Protein AF-L1P760-F1 (afdb_monomer_lite)

Foldseek 3Di:
DDDVVVVLQVVVVCQLVQDPDPVVVVLVVLVVVCVVCVQDLLSLLSSLVVLLSCQPRYDDDPVCNVVSLVVSLVSCVSCCVRDLQALVNLQLVLVSCQPPVVSNVDPDSVSSLVSLVNSCVVPVVDLLSVLSNCVVVVHLNQVSLVVLVPDPVSLVVLVVSPPSSVVSNVVSVVSNVDD

Radius of gyration: 16.1 Å; chains: 1; bounding box: 38×34×46 Å

Secondary structure (DSSP, 8-state):
---HHHHHHHHGGGTTS-----HHHHHHHHHHHHHH-TT-HHHHHHHHHHHHHHHHHS---GGGHHHHHHHHHHHHHHHHHHHTT-HHHHHHHHHHHTS-GGGGT-SSTHHHHHHHHHHHHHSTT-HHHHHHHHHHTT---HHHHHHHHT-HHHHHHHHHT-HHHHHHHHHHHHHHH--

Structure (mmCIF, N/CA/C/O backbone):
data_AF-L1P760-F1
#
_entry.id   AF-L1P760-F1
#
loop_
_atom_site.group_PDB
_atom_site.id
_atom_site.type_symbol
_atom_site.label_atom_id
_atom_site.label_alt_id
_atom_site.label_comp_id
_atom_site.label_asym_id
_atom_site.label_entity_id
_atom_site.label_seq_id
_atom_site.pdbx_PDB_ins_code
_atom_site.Cartn_x
_atom_site.Cartn_y
_atom_site.Cartn_z
_atom_site.occupancy
_atom_site.B_iso_or_equiv
_atom_site.auth_seq_id
_atom_site.auth_comp_id
_atom_site.auth_asym_id
_atom_site.auth_atom_id
_atom_site.pdbx_PDB_model_num
ATOM 1 N N . MET A 1 1 ? -10.404 -2.907 -24.868 1.00 56.75 1 MET A N 1
ATOM 2 C CA . MET A 1 1 ? -9.363 -2.469 -23.910 1.00 56.75 1 MET A CA 1
ATOM 3 C C . MET A 1 1 ? -9.627 -3.163 -22.600 1.00 56.75 1 MET A C 1
ATOM 5 O O . MET A 1 1 ? -10.766 -3.128 -22.155 1.00 56.75 1 MET A O 1
ATOM 9 N N . MET A 1 2 ? -8.616 -3.810 -22.033 1.00 75.62 2 MET A N 1
ATOM 10 C CA . MET A 1 2 ? -8.748 -4.478 -20.742 1.00 75.62 2 MET A CA 1
ATOM 11 C C . MET A 1 2 ? -8.830 -3.435 -19.623 1.00 75.62 2 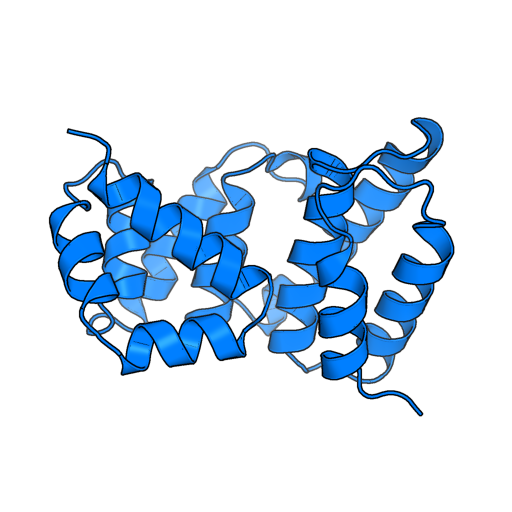MET A C 1
ATOM 13 O O . MET A 1 2 ? -8.148 -2.411 -19.682 1.00 75.62 2 MET A O 1
ATOM 17 N N . ASN A 1 3 ? -9.698 -3.666 -18.642 1.00 90.94 3 ASN A N 1
ATOM 18 C CA . ASN A 1 3 ? -9.770 -2.851 -17.435 1.00 90.94 3 ASN A CA 1
ATOM 19 C C . ASN A 1 3 ? -8.507 -3.103 -16.597 1.00 90.94 3 ASN A C 1
ATOM 21 O O . ASN A 1 3 ? -8.104 -4.254 -16.433 1.00 90.94 3 ASN A O 1
ATOM 25 N N . TRP A 1 4 ? -7.888 -2.044 -16.066 1.00 95.69 4 TRP A N 1
ATOM 26 C CA . TRP A 1 4 ? -6.682 -2.177 -15.250 1.00 95.69 4 TRP A CA 1
ATOM 27 C C . TRP A 1 4 ? -6.934 -3.045 -14.011 1.00 95.69 4 TRP A C 1
ATOM 29 O O . TRP A 1 4 ? -6.062 -3.816 -13.631 1.00 95.69 4 TRP A O 1
ATOM 39 N N . ARG A 1 5 ? -8.133 -2.988 -13.410 1.00 95.19 5 ARG A N 1
ATOM 40 C CA . ARG A 1 5 ? -8.477 -3.797 -12.226 1.00 95.19 5 ARG A CA 1
ATOM 41 C C . ARG A 1 5 ? -8.399 -5.284 -12.528 1.00 95.19 5 ARG A C 1
ATOM 43 O O . ARG A 1 5 ? -7.733 -6.011 -11.802 1.00 95.19 5 ARG A O 1
ATOM 50 N N . ASP A 1 6 ? -9.030 -5.693 -13.624 1.00 94.75 6 ASP A N 1
ATOM 51 C CA . ASP A 1 6 ? -9.032 -7.085 -14.069 1.00 94.75 6 ASP A CA 1
ATOM 52 C C . ASP A 1 6 ? -7.610 -7.520 -14.450 1.00 94.75 6 ASP A C 1
ATOM 54 O O . ASP A 1 6 ? -7.189 -8.615 -14.097 1.00 94.75 6 ASP A O 1
ATOM 58 N N . TRP A 1 7 ? -6.830 -6.635 -15.088 1.00 96.25 7 TRP A N 1
ATOM 59 C CA . TRP A 1 7 ? -5.420 -6.897 -15.399 1.00 96.25 7 TRP A CA 1
ATOM 60 C C . TRP A 1 7 ? -4.591 -7.192 -14.151 1.00 96.25 7 TRP A C 1
ATOM 62 O O . TRP A 1 7 ? -3.890 -8.203 -14.110 1.00 96.25 7 TRP A O 1
ATOM 72 N N . PHE A 1 8 ? -4.694 -6.335 -13.131 1.00 96.38 8 PHE A N 1
ATOM 73 C CA . PHE A 1 8 ? -3.977 -6.541 -11.879 1.00 96.38 8 PHE A CA 1
ATOM 74 C C . PHE A 1 8 ? -4.452 -7.818 -11.182 1.00 96.38 8 PHE A C 1
ATOM 76 O O . PHE A 1 8 ? -3.629 -8.627 -10.776 1.00 96.38 8 PHE A O 1
ATOM 83 N N . SER A 1 9 ? -5.764 -8.049 -11.106 1.00 93.94 9 SER A N 1
ATOM 84 C CA . SER A 1 9 ? -6.312 -9.263 -10.496 1.00 93.94 9 SER A CA 1
ATOM 85 C C . SER A 1 9 ? -5.870 -10.559 -11.179 1.00 93.94 9 SER A C 1
ATOM 87 O O . SER A 1 9 ? -5.828 -11.586 -10.510 1.00 93.94 9 SER A O 1
ATOM 89 N N . GLU A 1 10 ? -5.539 -10.544 -12.472 1.00 93.25 10 GLU A N 1
ATOM 90 C CA . GLU A 1 10 ? -4.959 -11.712 -13.140 1.00 93.25 10 GLU A CA 1
ATOM 91 C C . GLU A 1 10 ? -3.461 -11.869 -12.857 1.00 93.25 10 GLU A C 1
ATOM 93 O O . GLU A 1 10 ? -3.042 -12.961 -12.486 1.00 93.25 10 GLU A O 1
ATOM 98 N N . ILE A 1 11 ? -2.653 -10.807 -12.979 1.00 91.81 11 ILE A N 1
ATOM 99 C CA . ILE A 1 11 ? -1.195 -10.919 -12.777 1.00 91.81 11 ILE A CA 1
ATOM 100 C C . ILE A 1 11 ? -0.817 -11.165 -11.309 1.00 91.81 11 ILE A C 1
ATOM 102 O O . ILE A 1 11 ? 0.148 -11.867 -11.035 1.00 91.81 11 ILE A O 1
ATOM 106 N N . GLU A 1 12 ? -1.594 -10.637 -10.359 1.00 91.38 12 GLU A N 1
ATOM 107 C CA . GLU A 1 12 ? -1.370 -10.819 -8.918 1.00 91.38 12 GLU A CA 1
ATOM 108 C C . GLU A 1 12 ? -1.516 -12.296 -8.493 1.00 91.38 12 GLU A C 1
ATOM 110 O O . GLU A 1 12 ? -0.956 -12.692 -7.476 1.00 91.38 12 GLU A O 1
ATOM 115 N N . LYS A 1 13 ? -2.202 -13.142 -9.282 1.00 89.25 13 LYS A N 1
ATOM 116 C CA . LYS A 1 13 ? -2.292 -14.596 -9.030 1.00 89.25 13 LYS A CA 1
ATOM 117 C C . LYS A 1 13 ? -0.970 -15.328 -9.249 1.00 89.25 13 LYS A C 1
ATOM 119 O O . LYS A 1 13 ? -0.839 -16.468 -8.814 1.00 89.25 13 LYS A O 1
ATOM 124 N N . ASP A 1 14 ? -0.032 -14.716 -9.965 1.00 85.56 14 ASP A N 1
ATOM 125 C CA . ASP A 1 14 ? 1.270 -15.309 -10.252 1.00 85.56 14 ASP A CA 1
ATOM 126 C C . ASP A 1 14 ? 2.341 -14.952 -9.208 1.00 85.56 14 ASP A C 1
ATOM 128 O O . ASP A 1 14 ? 3.443 -15.499 -9.276 1.00 85.56 14 ASP A O 1
ATOM 132 N N . PHE A 1 15 ? 2.027 -14.096 -8.229 1.00 87.81 15 PHE A N 1
ATOM 133 C CA . PHE A 1 15 ? 2.963 -13.711 -7.173 1.00 87.81 15 PHE A CA 1
ATOM 134 C C . PHE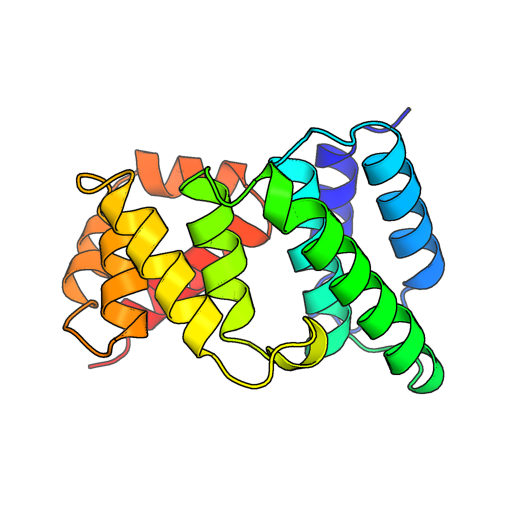 A 1 15 ? 3.338 -14.872 -6.245 1.00 87.81 15 PHE A C 1
ATOM 136 O O . PHE A 1 15 ? 2.498 -15.701 -5.898 1.00 87.81 15 PHE A O 1
ATOM 143 N N . GLY A 1 16 ? 4.610 -14.922 -5.841 1.00 78.12 16 GLY A N 1
ATOM 144 C CA . GLY A 1 16 ? 5.169 -15.931 -4.933 1.00 78.12 16 GLY A CA 1
ATOM 145 C C . GLY A 1 16 ? 5.392 -17.312 -5.561 1.00 78.12 16 GLY A C 1
ATOM 146 O O . GLY A 1 16 ? 5.803 -18.245 -4.874 1.00 78.12 16 GLY A O 1
ATOM 147 N N . PHE A 1 17 ? 5.132 -17.472 -6.864 1.00 73.25 17 PHE A N 1
ATOM 148 C CA . PHE A 1 17 ? 5.330 -18.741 -7.575 1.00 73.25 17 PHE A CA 1
ATOM 149 C C . PHE A 1 17 ? 6.658 -18.815 -8.345 1.00 73.25 17 PHE A C 1
ATOM 151 O O . PHE A 1 17 ? 6.901 -19.833 -8.997 1.00 73.25 17 PHE A O 1
ATOM 158 N N . HIS A 1 18 ? 7.489 -17.761 -8.297 1.00 71.81 18 HIS A N 1
ATOM 159 C CA . HIS A 1 18 ? 8.817 -17.670 -8.930 1.00 71.81 18 HIS A CA 1
ATOM 160 C C . HIS A 1 18 ? 8.840 -18.171 -10.386 1.00 71.81 18 HIS A C 1
ATOM 162 O O . HIS A 1 18 ? 9.767 -18.838 -10.846 1.00 71.81 18 HIS A O 1
ATOM 168 N N . LYS A 1 19 ? 7.764 -17.893 -11.131 1.00 71.31 19 LYS A N 1
ATOM 169 C CA . LYS A 1 19 ? 7.663 -18.286 -12.538 1.00 71.31 19 LYS A CA 1
ATOM 170 C C . LYS A 1 19 ? 8.554 -17.367 -13.384 1.00 71.31 19 LYS A C 1
ATOM 172 O O . LYS A 1 19 ? 8.645 -16.177 -13.087 1.00 71.31 19 LYS A O 1
ATOM 177 N N . PRO A 1 20 ? 9.134 -17.862 -14.493 1.00 69.81 20 PRO A N 1
ATOM 178 C CA . PRO A 1 20 ? 9.836 -17.012 -15.448 1.00 69.81 20 PRO A CA 1
ATOM 179 C C . PRO A 1 20 ? 8.832 -16.093 -16.159 1.00 69.81 20 PRO A C 1
ATOM 181 O O . PRO A 1 20 ? 8.221 -16.460 -17.163 1.00 69.81 20 PRO A O 1
ATOM 184 N N . ILE A 1 21 ? 8.640 -14.898 -15.605 1.00 79.38 21 ILE A N 1
ATOM 185 C CA . ILE A 1 21 ? 7.732 -13.867 -16.108 1.00 79.38 21 ILE A CA 1
ATOM 186 C C . ILE A 1 21 ? 8.564 -12.735 -16.709 1.00 79.38 21 ILE A C 1
ATOM 188 O O . ILE A 1 21 ? 9.534 -12.262 -16.118 1.00 79.38 21 ILE A O 1
ATOM 192 N N . SER A 1 22 ? 8.163 -12.261 -17.891 1.00 83.06 22 SER A N 1
ATOM 193 C CA . SER A 1 22 ? 8.710 -11.026 -18.460 1.00 83.06 22 SER A CA 1
ATOM 194 C C . SER A 1 22 ? 8.134 -9.822 -17.711 1.00 83.06 22 SER A C 1
ATOM 196 O O . SER A 1 22 ? 7.125 -9.238 -18.113 1.00 83.06 22 SER A O 1
ATOM 198 N N . TRP A 1 23 ? 8.754 -9.459 -16.586 1.00 89.69 23 TRP A N 1
ATOM 199 C CA . TRP A 1 23 ? 8.309 -8.328 -15.767 1.00 89.69 23 TRP A CA 1
ATOM 200 C C . TRP A 1 23 ? 8.353 -7.001 -16.524 1.00 89.69 23 TRP A C 1
ATOM 202 O O . TRP A 1 23 ? 7.501 -6.149 -16.294 1.00 89.69 23 TRP A O 1
ATOM 212 N N . THR A 1 24 ? 9.271 -6.846 -17.481 1.00 88.81 24 THR A N 1
ATOM 213 C CA . THR A 1 24 ? 9.395 -5.638 -18.308 1.00 88.81 24 THR A CA 1
ATOM 214 C C . THR A 1 24 ? 8.097 -5.306 -19.044 1.00 88.81 24 THR A C 1
ATOM 216 O O . THR A 1 24 ? 7.607 -4.189 -18.928 1.00 88.81 24 THR A O 1
ATOM 219 N N . GLU A 1 25 ? 7.486 -6.274 -19.734 1.00 90.88 25 GLU A N 1
ATOM 220 C CA . GLU A 1 25 ? 6.226 -6.050 -20.463 1.00 90.88 25 GLU A CA 1
ATOM 221 C C . GLU A 1 25 ? 5.073 -5.696 -19.518 1.00 90.88 25 GLU A C 1
ATOM 223 O O . GLU A 1 25 ? 4.223 -4.851 -19.819 1.00 90.88 25 GLU A O 1
ATOM 228 N N . LYS A 1 26 ? 5.047 -6.336 -18.343 1.00 94.19 26 LYS A N 1
ATOM 229 C CA . LYS A 1 26 ? 4.026 -6.079 -17.326 1.00 94.19 26 LYS A CA 1
ATOM 230 C C . LYS A 1 26 ? 4.172 -4.675 -16.746 1.00 94.19 26 LYS A C 1
ATOM 232 O O . LYS A 1 26 ? 3.176 -3.972 -16.620 1.00 94.19 26 LYS A O 1
ATOM 237 N N . ILE A 1 27 ? 5.399 -4.241 -16.471 1.00 95.25 27 ILE A N 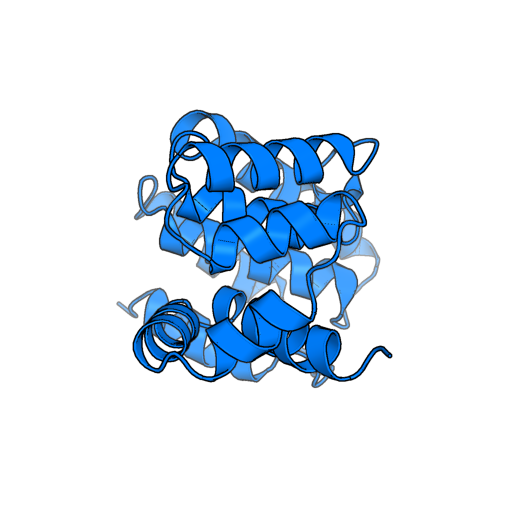1
ATOM 238 C CA . ILE A 1 27 ? 5.706 -2.886 -16.002 1.00 95.25 27 ILE A CA 1
ATOM 239 C C . ILE A 1 27 ? 5.315 -1.848 -17.056 1.00 95.25 27 ILE A C 1
ATOM 241 O O . ILE A 1 27 ? 4.622 -0.895 -16.709 1.00 95.25 27 ILE A O 1
ATOM 245 N N . SER A 1 28 ? 5.652 -2.058 -18.334 1.00 95.00 28 SER A N 1
ATOM 246 C CA . SER A 1 28 ? 5.230 -1.152 -19.413 1.00 95.00 28 SER A CA 1
ATOM 247 C C . SER A 1 28 ? 3.706 -1.027 -19.495 1.00 95.00 28 SER A C 1
ATOM 249 O O . SER A 1 28 ? 3.183 0.073 -19.643 1.00 95.00 28 SER A O 1
ATOM 251 N N . THR A 1 29 ? 2.974 -2.128 -19.298 1.00 96.19 29 THR A N 1
ATOM 252 C CA . THR A 1 29 ? 1.502 -2.088 -19.243 1.00 96.19 29 THR A CA 1
ATOM 253 C C . THR A 1 29 ? 0.994 -1.251 -18.061 1.00 96.19 29 THR A C 1
ATOM 255 O O . THR A 1 29 ? 0.026 -0.499 -18.190 1.00 96.19 29 THR A O 1
ATOM 258 N N . VAL A 1 30 ? 1.644 -1.348 -16.896 1.00 97.31 30 VAL A N 1
ATOM 259 C CA . VAL A 1 30 ? 1.309 -0.514 -15.732 1.00 97.31 30 VAL A CA 1
ATOM 260 C C . VAL A 1 30 ? 1.570 0.963 -16.028 1.00 97.31 30 VAL A C 1
ATOM 262 O O . VAL A 1 30 ? 0.721 1.790 -15.698 1.00 97.31 30 VAL A O 1
ATOM 265 N N . GLU A 1 31 ? 2.678 1.310 -16.687 1.00 97.44 31 GLU A N 1
ATOM 266 C CA . GLU A 1 31 ? 2.952 2.693 -17.106 1.00 97.44 31 GLU A CA 1
ATOM 267 C C . GLU A 1 31 ? 1.840 3.247 -18.007 1.00 97.44 31 GLU A C 1
ATOM 269 O O . GLU A 1 31 ? 1.315 4.323 -17.717 1.00 97.44 31 GLU A O 1
ATOM 274 N N . GLU A 1 32 ? 1.378 2.482 -19.001 1.00 97.00 32 GLU A N 1
ATOM 275 C CA . GLU A 1 32 ? 0.249 2.880 -19.859 1.00 97.00 32 GLU A CA 1
ATOM 276 C C . GLU A 1 32 ? -1.036 3.148 -19.055 1.00 97.00 32 GLU A C 1
ATOM 278 O O . GLU A 1 32 ? -1.762 4.117 -19.311 1.00 97.00 32 GLU A O 1
ATOM 283 N N . PHE A 1 33 ? -1.340 2.318 -18.049 1.00 97.75 33 PHE A N 1
ATOM 284 C CA . PHE A 1 33 ? -2.482 2.569 -17.167 1.00 97.75 33 PHE A CA 1
ATOM 285 C C . PHE A 1 33 ? -2.299 3.847 -16.348 1.00 97.75 33 PHE A C 1
ATOM 287 O O . PHE A 1 33 ? -3.248 4.624 -16.210 1.00 97.75 33 PHE A O 1
ATOM 294 N N . LEU A 1 34 ? -1.101 4.079 -15.811 1.00 97.38 34 LEU A N 1
ATOM 295 C CA . LEU A 1 34 ? -0.786 5.248 -14.992 1.00 97.38 34 LEU A CA 1
ATOM 296 C C . LEU A 1 34 ? -0.831 6.554 -15.794 1.00 97.38 34 LEU A C 1
ATOM 298 O O . LEU A 1 34 ? -1.237 7.581 -15.241 1.00 97.38 34 LEU A O 1
ATOM 302 N N . GLU A 1 35 ? -0.450 6.519 -17.070 1.00 96.69 35 GLU A N 1
ATOM 303 C CA . GLU A 1 35 ? -0.581 7.637 -18.010 1.00 96.69 35 GLU A CA 1
ATOM 304 C C . GLU A 1 35 ? -2.042 7.919 -18.354 1.00 96.69 35 GLU A C 1
ATOM 306 O O . GLU A 1 35 ? -2.473 9.074 -18.382 1.00 96.69 35 GLU A O 1
ATOM 311 N N . ARG A 1 36 ? -2.832 6.865 -18.572 1.00 96.62 36 ARG A N 1
ATOM 312 C CA . ARG A 1 36 ? -4.244 6.987 -18.939 1.00 96.62 36 ARG A CA 1
ATOM 313 C C . ARG A 1 36 ? -5.138 7.432 -17.784 1.00 96.62 36 ARG A C 1
ATOM 315 O O . ARG A 1 36 ? -6.113 8.150 -18.008 1.00 96.62 36 ARG A O 1
ATOM 322 N N . TYR A 1 37 ? -4.829 7.002 -16.563 1.00 96.38 37 TYR A N 1
ATOM 323 C CA . TYR A 1 37 ? -5.612 7.285 -15.359 1.00 96.38 37 TYR A CA 1
ATOM 324 C C . TYR A 1 37 ? -4.742 7.958 -14.282 1.00 96.38 37 TYR A C 1
ATOM 326 O O . TYR A 1 37 ? -4.568 7.428 -13.182 1.00 96.38 37 TYR A O 1
ATOM 334 N N . PRO A 1 38 ? -4.198 9.161 -14.548 1.00 95.88 38 PRO A N 1
ATOM 335 C CA . PRO A 1 38 ? -3.179 9.777 -13.696 1.00 95.88 38 PRO A CA 1
ATOM 336 C C . PRO A 1 38 ? -3.691 10.190 -12.310 1.00 95.88 38 PRO A C 1
ATOM 338 O O . PRO A 1 38 ? -2.885 10.402 -11.403 1.00 95.88 38 PRO A O 1
ATOM 341 N N . ASN A 1 39 ? -5.013 10.298 -12.150 1.00 96.25 39 ASN A N 1
ATOM 342 C CA . ASN A 1 39 ? -5.684 10.708 -10.916 1.00 96.25 39 ASN A CA 1
ATOM 343 C C . ASN A 1 39 ? -6.368 9.540 -10.181 1.00 96.25 39 ASN A C 1
ATOM 345 O O . ASN A 1 39 ? -7.071 9.772 -9.200 1.00 96.25 39 ASN A O 1
ATOM 349 N N . ASP A 1 40 ? -6.182 8.295 -10.633 1.00 97.56 40 ASP A N 1
ATOM 350 C CA . ASP A 1 40 ? -6.739 7.119 -9.959 1.00 97.56 40 ASP A CA 1
ATOM 351 C C . ASP A 1 40 ? -5.806 6.663 -8.824 1.00 97.56 40 ASP A C 1
ATOM 353 O O . ASP A 1 40 ? -4.754 6.059 -9.042 1.00 97.56 40 ASP A O 1
ATOM 357 N N . MET A 1 41 ? -6.192 6.985 -7.588 1.00 97.94 41 MET A N 1
ATOM 358 C CA . MET A 1 41 ? -5.433 6.643 -6.383 1.00 97.94 41 MET A CA 1
ATOM 359 C C . MET A 1 41 ? -5.306 5.127 -6.184 1.00 97.94 41 MET A C 1
ATOM 361 O O . MET A 1 41 ? -4.258 4.657 -5.746 1.00 97.94 41 MET A O 1
ATOM 365 N N . GLN A 1 42 ? -6.350 4.352 -6.494 1.00 97.56 42 GLN A N 1
ATOM 366 C CA . GLN A 1 42 ? -6.334 2.905 -6.264 1.00 97.56 42 GLN A CA 1
ATOM 367 C C . GLN A 1 42 ? -5.399 2.207 -7.246 1.00 97.56 42 GLN A C 1
ATOM 369 O O . GLN A 1 42 ? -4.621 1.343 -6.837 1.00 97.56 42 GLN A O 1
ATOM 374 N N . LEU A 1 43 ? -5.410 2.634 -8.511 1.00 97.88 43 LEU A N 1
ATOM 375 C CA . LEU A 1 43 ? -4.425 2.196 -9.495 1.00 97.88 43 LEU A CA 1
ATOM 376 C C . LEU A 1 43 ? -2.999 2.506 -9.020 1.00 97.88 43 LEU A C 1
ATOM 378 O O . LEU A 1 43 ? -2.122 1.651 -9.103 1.00 97.88 43 LEU A O 1
ATOM 382 N N . ARG A 1 44 ? -2.767 3.709 -8.483 1.00 97.94 44 ARG A N 1
ATOM 383 C CA . ARG A 1 44 ? -1.445 4.122 -7.986 1.00 97.94 44 ARG A CA 1
ATOM 384 C C . ARG A 1 44 ? -0.979 3.252 -6.821 1.00 97.94 44 ARG A C 1
ATOM 386 O O . ARG A 1 44 ? 0.159 2.795 -6.841 1.00 97.94 44 ARG A O 1
ATOM 393 N N . ILE A 1 45 ? -1.849 2.971 -5.849 1.00 98.38 45 ILE A N 1
ATOM 394 C CA . ILE A 1 45 ? -1.535 2.065 -4.732 1.00 98.38 45 ILE A CA 1
ATOM 395 C C . ILE A 1 45 ? -1.168 0.673 -5.262 1.00 98.38 45 ILE A C 1
ATOM 397 O O . ILE A 1 45 ? -0.123 0.140 -4.890 1.00 98.38 45 ILE A O 1
ATOM 401 N N . ARG A 1 46 ? -1.975 0.100 -6.165 1.00 97.56 46 ARG A N 1
ATOM 402 C CA . ARG A 1 46 ? -1.700 -1.224 -6.746 1.00 97.56 46 ARG A CA 1
ATOM 403 C C . ARG A 1 46 ? -0.410 -1.263 -7.560 1.00 97.56 46 ARG A C 1
ATOM 405 O O . ARG A 1 46 ? 0.351 -2.208 -7.405 1.00 97.56 46 ARG A O 1
ATOM 412 N N . ALA A 1 47 ? -0.110 -0.227 -8.342 1.00 98.06 47 ALA A N 1
ATOM 413 C CA . ALA A 1 47 ? 1.144 -0.130 -9.089 1.00 98.06 47 ALA A CA 1
ATOM 414 C C . ALA A 1 47 ? 2.377 -0.122 -8.167 1.00 98.06 47 ALA A C 1
ATOM 416 O O . ALA A 1 47 ? 3.346 -0.834 -8.433 1.00 98.06 47 ALA A O 1
ATOM 417 N N . LEU A 1 48 ? 2.328 0.631 -7.059 1.00 98.06 48 LEU A N 1
ATOM 418 C CA . LEU A 1 48 ? 3.406 0.646 -6.063 1.00 98.06 48 LEU A CA 1
ATOM 419 C C . LEU A 1 48 ? 3.587 -0.728 -5.409 1.00 98.06 48 LEU A C 1
ATOM 421 O O . LEU A 1 48 ? 4.712 -1.205 -5.284 1.00 98.06 48 LEU A O 1
ATOM 425 N N . TYR A 1 49 ? 2.490 -1.382 -5.019 1.00 97.50 49 TYR A N 1
ATOM 426 C CA . TYR A 1 49 ? 2.538 -2.724 -4.433 1.00 97.50 49 TYR A CA 1
ATOM 427 C C . TYR A 1 49 ? 3.088 -3.761 -5.411 1.00 97.50 49 TYR A C 1
ATOM 429 O O . TYR A 1 49 ? 3.940 -4.555 -5.020 1.00 97.50 49 TYR A O 1
ATOM 437 N N . PHE A 1 50 ? 2.639 -3.717 -6.666 1.00 96.88 50 PHE A N 1
ATOM 438 C CA . PHE A 1 50 ? 3.068 -4.607 -7.741 1.00 96.88 50 PHE A CA 1
ATOM 439 C C . PHE A 1 50 ? 4.575 -4.535 -7.971 1.00 96.88 50 PHE A C 1
ATOM 441 O O . PHE A 1 50 ? 5.262 -5.547 -7.863 1.00 96.88 50 PHE A O 1
ATOM 448 N N . LEU A 1 51 ? 5.111 -3.339 -8.224 1.00 96.56 51 LEU A N 1
ATOM 449 C CA . LEU A 1 51 ? 6.532 -3.203 -8.537 1.00 96.56 51 LEU A CA 1
ATOM 450 C C . LEU A 1 51 ? 7.410 -3.479 -7.316 1.00 96.56 51 LEU A C 1
ATOM 452 O O . LEU A 1 51 ? 8.457 -4.108 -7.438 1.00 96.56 51 LEU A O 1
ATOM 456 N N . HIS A 1 52 ? 6.958 -3.079 -6.128 1.00 96.31 52 HIS A N 1
ATOM 457 C CA . HIS A 1 52 ? 7.653 -3.439 -4.902 1.00 96.31 52 HIS A CA 1
ATOM 458 C C . HIS A 1 52 ? 7.646 -4.951 -4.647 1.00 96.31 52 HIS A C 1
ATOM 460 O O . HIS A 1 52 ? 8.617 -5.480 -4.126 1.00 96.31 52 HIS A O 1
ATOM 466 N N . ASN A 1 53 ? 6.559 -5.659 -4.977 1.00 94.38 53 ASN A N 1
ATOM 467 C CA . ASN A 1 53 ? 6.519 -7.115 -4.835 1.00 94.38 53 ASN A CA 1
ATOM 468 C C . ASN A 1 53 ? 7.567 -7.780 -5.718 1.00 94.38 53 ASN A C 1
ATOM 470 O O . ASN A 1 53 ? 8.336 -8.596 -5.230 1.00 94.38 53 ASN A O 1
ATOM 474 N N . ILE A 1 54 ? 7.654 -7.349 -6.977 1.00 93.19 54 ILE A N 1
ATOM 475 C CA . ILE A 1 54 ? 8.667 -7.851 -7.907 1.00 93.19 54 ILE A CA 1
ATOM 476 C C . ILE A 1 54 ? 10.070 -7.652 -7.336 1.00 93.19 54 ILE A C 1
ATOM 478 O O . ILE A 1 54 ? 10.852 -8.589 -7.326 1.00 93.19 54 ILE A O 1
ATOM 482 N N . LEU A 1 55 ? 10.367 -6.454 -6.825 1.00 93.06 55 LEU A N 1
ATOM 483 C CA . LEU A 1 55 ? 11.686 -6.101 -6.291 1.00 93.06 55 LEU A CA 1
ATOM 484 C C . LEU A 1 55 ? 12.104 -6.882 -5.036 1.00 93.06 55 LEU A C 1
ATOM 486 O O . LEU A 1 55 ? 13.299 -6.963 -4.764 1.00 93.06 55 LEU A O 1
ATOM 490 N N . VAL A 1 56 ? 11.153 -7.391 -4.252 1.00 92.06 56 VAL A N 1
ATOM 491 C CA . VAL A 1 56 ? 11.443 -8.023 -2.953 1.00 92.06 56 VAL A CA 1
ATOM 492 C C . VAL A 1 56 ? 11.269 -9.537 -2.985 1.00 92.06 56 VAL A C 1
ATOM 494 O O . VAL A 1 56 ? 12.073 -10.237 -2.380 1.00 92.06 56 VAL A O 1
ATOM 497 N N . GLU A 1 57 ? 10.254 -10.036 -3.688 1.00 90.44 57 GLU A N 1
ATOM 498 C CA . GLU A 1 57 ? 9.818 -11.434 -3.585 1.00 90.44 57 GLU A CA 1
ATOM 499 C C . GLU A 1 57 ? 10.034 -12.231 -4.879 1.00 90.44 57 GLU A C 1
ATOM 501 O O . GLU A 1 57 ? 10.193 -13.447 -4.832 1.00 90.44 57 GLU A O 1
ATOM 506 N N . GLU A 1 58 ? 10.035 -11.589 -6.050 1.00 89.38 58 GLU A N 1
ATOM 507 C CA . GLU A 1 58 ? 10.029 -12.316 -7.325 1.00 89.38 58 GLU A CA 1
ATOM 508 C C . GLU A 1 58 ? 11.429 -12.555 -7.893 1.00 89.38 58 GLU A C 1
ATOM 510 O O . GLU A 1 58 ? 12.388 -11.834 -7.622 1.00 89.38 58 GLU A O 1
ATOM 515 N N . GLU A 1 59 ? 11.540 -13.559 -8.765 1.00 87.31 59 GLU A N 1
ATOM 516 C CA . GLU A 1 59 ? 12.763 -13.784 -9.533 1.00 87.31 59 GLU A CA 1
ATOM 517 C C . GLU A 1 59 ? 12.819 -12.868 -10.761 1.00 87.31 59 GLU A C 1
ATOM 519 O O . GLU A 1 59 ? 11.876 -12.785 -11.557 1.00 87.31 59 GLU A O 1
ATOM 524 N N . TYR A 1 60 ? 13.955 -12.195 -10.942 1.00 87.00 60 TYR A N 1
ATOM 525 C CA . TYR A 1 60 ? 14.232 -11.352 -12.101 1.00 87.00 60 TYR A CA 1
ATOM 526 C C . TYR A 1 60 ? 15.750 -11.179 -12.316 1.00 87.00 60 TYR A C 1
ATOM 528 O O . TYR A 1 60 ? 16.543 -11.375 -11.391 1.00 87.00 60 TYR A O 1
ATOM 536 N N . PRO A 1 61 ? 16.208 -10.802 -13.527 1.00 86.94 61 PRO A N 1
ATOM 537 C CA . PRO A 1 61 ? 17.630 -10.569 -13.778 1.00 86.94 61 PRO A CA 1
ATOM 538 C C . PRO A 1 61 ? 18.162 -9.386 -12.963 1.00 86.94 61 PRO A C 1
ATOM 540 O O . PRO A 1 61 ? 17.597 -8.296 -13.039 1.00 86.94 61 PRO A O 1
ATOM 543 N N . ILE A 1 62 ? 19.293 -9.557 -12.269 1.00 86.38 62 ILE A N 1
ATOM 544 C CA . ILE A 1 62 ? 19.882 -8.539 -11.373 1.00 86.38 62 ILE A CA 1
ATOM 545 C C . ILE A 1 62 ? 20.128 -7.176 -12.042 1.00 86.38 62 ILE A C 1
ATOM 547 O O . ILE A 1 62 ? 20.053 -6.136 -11.393 1.00 86.38 62 ILE A O 1
ATOM 551 N N . GLN A 1 63 ? 20.369 -7.151 -13.356 1.00 88.25 63 GLN A N 1
ATOM 552 C CA . GLN A 1 63 ? 20.540 -5.913 -14.126 1.00 88.25 63 GLN A CA 1
ATOM 553 C C . GLN A 1 63 ? 19.258 -5.062 -14.167 1.00 88.25 63 GLN A C 1
ATOM 555 O O . GLN A 1 63 ? 19.320 -3.867 -14.447 1.00 88.25 63 GLN A O 1
ATOM 560 N N . SER A 1 64 ? 18.105 -5.665 -13.870 1.00 88.94 64 SER A N 1
ATOM 561 C CA . SER A 1 64 ? 16.798 -5.008 -13.832 1.00 88.94 64 SER A CA 1
ATOM 562 C C . SER A 1 64 ? 16.505 -4.346 -12.482 1.00 88.94 64 SER A C 1
ATOM 564 O O . SER A 1 64 ? 15.578 -3.541 -12.414 1.00 88.94 64 SER A O 1
ATOM 566 N N . THR A 1 65 ? 17.286 -4.625 -11.425 1.00 90.00 65 THR A N 1
ATOM 567 C CA . THR A 1 65 ? 17.058 -4.061 -10.082 1.00 90.00 65 THR A CA 1
ATOM 568 C C . THR A 1 65 ? 17.055 -2.537 -10.108 1.00 90.00 65 THR A C 1
ATOM 570 O O . THR A 1 65 ? 16.098 -1.920 -9.646 1.00 90.00 65 THR A O 1
ATOM 573 N N . GLU A 1 66 ? 18.102 -1.918 -10.661 1.00 91.88 66 GLU A N 1
ATOM 574 C CA . GLU A 1 66 ? 18.256 -0.459 -10.642 1.00 91.88 66 GLU A CA 1
ATOM 575 C C . GLU A 1 66 ? 17.157 0.252 -11.462 1.00 91.88 66 GLU A C 1
ATOM 577 O O . GLU A 1 66 ? 16.491 1.131 -10.907 1.00 91.88 66 GLU A O 1
ATOM 582 N N . PRO A 1 67 ? 16.852 -0.149 -12.718 1.00 93.62 67 PRO A N 1
ATOM 583 C CA . PRO A 1 67 ? 15.737 0.433 -13.470 1.00 93.62 67 PRO A CA 1
ATOM 584 C C . PRO A 1 67 ? 14.379 0.317 -12.767 1.00 93.62 67 PRO A C 1
ATOM 586 O O . PRO A 1 67 ? 13.620 1.286 -12.726 1.00 93.62 67 PRO A O 1
ATOM 589 N N . MET A 1 68 ? 14.066 -0.845 -12.188 1.00 94.69 68 MET A N 1
ATOM 590 C CA . MET A 1 68 ? 12.797 -1.060 -11.484 1.00 94.69 68 MET A CA 1
ATOM 591 C C . MET A 1 68 ? 12.721 -0.252 -10.185 1.00 94.69 68 MET A C 1
ATOM 593 O O . MET A 1 68 ? 11.692 0.355 -9.894 1.00 94.69 68 MET A O 1
ATOM 597 N N . SER A 1 69 ? 13.822 -0.165 -9.440 1.00 94.31 69 SER A N 1
ATOM 598 C CA . SER A 1 69 ? 13.911 0.662 -8.229 1.00 94.31 69 SER A CA 1
ATOM 599 C C . SER A 1 69 ? 13.713 2.143 -8.550 1.00 94.31 69 SER A C 1
ATOM 601 O O . SER A 1 69 ? 12.967 2.845 -7.863 1.00 94.31 69 SER A O 1
ATOM 603 N N . TYR A 1 70 ? 14.328 2.620 -9.637 1.00 95.88 70 TYR A N 1
ATOM 604 C CA . TYR A 1 70 ? 14.129 3.979 -10.130 1.00 95.88 70 TYR A CA 1
ATOM 605 C C . TYR A 1 70 ? 12.658 4.248 -10.479 1.00 95.88 70 TYR A C 1
ATOM 607 O O . TYR A 1 70 ? 12.114 5.281 -10.081 1.00 95.88 70 TYR A O 1
ATOM 615 N N . LEU A 1 71 ? 11.994 3.317 -11.173 1.00 97.00 71 LEU A N 1
ATOM 616 C CA . LEU A 1 71 ? 10.574 3.440 -11.515 1.00 97.00 71 LEU A CA 1
ATOM 617 C C . LEU A 1 71 ? 9.679 3.477 -10.275 1.00 97.00 71 LEU A C 1
ATOM 619 O O . LEU A 1 71 ? 8.816 4.351 -10.187 1.00 97.00 71 LEU A O 1
ATOM 623 N N . LEU A 1 72 ? 9.912 2.604 -9.289 1.00 97.50 72 LEU A N 1
ATOM 624 C CA . LEU A 1 72 ? 9.144 2.616 -8.042 1.00 97.50 72 LEU A CA 1
ATOM 625 C C . LEU A 1 72 ? 9.274 3.970 -7.336 1.00 97.50 72 LEU A C 1
ATOM 627 O O . LEU A 1 72 ? 8.268 4.577 -6.956 1.00 97.50 72 LEU A O 1
ATOM 631 N N . ARG A 1 73 ? 10.506 4.483 -7.223 1.00 97.06 73 ARG A N 1
ATOM 632 C CA . ARG A 1 73 ? 10.788 5.799 -6.637 1.00 97.06 73 ARG A CA 1
ATOM 633 C C . ARG A 1 73 ? 10.102 6.929 -7.402 1.00 97.06 73 ARG A C 1
ATOM 635 O O . ARG A 1 73 ? 9.513 7.816 -6.780 1.00 97.06 73 ARG A O 1
ATOM 642 N N . LYS A 1 74 ? 10.159 6.904 -8.737 1.00 97.19 74 LYS A N 1
ATOM 643 C CA . LYS A 1 74 ? 9.473 7.867 -9.610 1.00 97.19 74 LYS A CA 1
ATOM 644 C C . LYS A 1 74 ? 7.967 7.852 -9.352 1.00 97.19 74 LYS A C 1
ATOM 646 O O . LYS A 1 74 ? 7.402 8.895 -9.027 1.00 97.19 74 LYS A O 1
ATOM 651 N N . TRP A 1 75 ? 7.324 6.686 -9.424 1.00 97.88 75 TRP A N 1
ATOM 652 C CA . TRP A 1 75 ? 5.879 6.564 -9.215 1.00 97.88 75 TRP A CA 1
ATOM 653 C C . TRP A 1 75 ? 5.458 7.021 -7.818 1.00 97.88 75 TRP A C 1
ATOM 655 O O . TRP A 1 75 ? 4.439 7.698 -7.679 1.00 97.88 75 TRP A O 1
ATOM 665 N N . PHE A 1 76 ? 6.252 6.704 -6.793 1.00 97.75 76 PHE A N 1
ATOM 666 C CA . PHE A 1 76 ? 6.004 7.157 -5.428 1.00 97.75 76 PHE A CA 1
ATOM 667 C C . PHE A 1 76 ? 6.117 8.683 -5.303 1.00 97.75 76 PHE A C 1
ATOM 669 O O . PHE A 1 76 ? 5.213 9.325 -4.767 1.00 97.75 76 PHE A O 1
ATOM 676 N N . THR A 1 77 ? 7.173 9.280 -5.861 1.00 96.69 77 THR A N 1
ATOM 677 C CA . THR A 1 77 ? 7.420 10.732 -5.817 1.00 96.69 77 THR A CA 1
ATOM 678 C C . THR A 1 77 ? 6.339 11.518 -6.559 1.00 96.69 77 THR A C 1
ATOM 680 O O . THR A 1 77 ? 5.921 12.577 -6.099 1.00 96.69 77 THR A O 1
ATOM 683 N N . GLU A 1 78 ? 5.834 10.995 -7.677 1.00 96.62 78 GLU A N 1
ATOM 684 C CA . GLU A 1 78 ? 4.734 11.607 -8.432 1.00 96.62 78 GLU A CA 1
ATOM 685 C C . GLU A 1 78 ? 3.379 11.494 -7.717 1.00 96.62 78 GLU A C 1
ATOM 687 O O . GLU A 1 78 ? 2.546 12.402 -7.803 1.00 96.62 78 GLU A O 1
ATOM 692 N N . ALA A 1 79 ? 3.132 10.372 -7.036 1.00 97.06 79 ALA A N 1
ATOM 693 C CA . ALA A 1 79 ? 1.873 10.103 -6.348 1.00 97.06 79 ALA A CA 1
ATOM 694 C C . ALA A 1 79 ? 1.755 10.879 -5.030 1.00 97.06 79 ALA A C 1
ATOM 696 O O . ALA A 1 79 ? 0.671 11.357 -4.688 1.00 97.06 79 ALA A O 1
ATOM 697 N N . ASN A 1 80 ? 2.863 11.027 -4.300 1.00 95.69 80 ASN A N 1
ATOM 698 C CA . ASN A 1 80 ? 2.841 11.505 -2.923 1.00 95.69 80 ASN A CA 1
ATOM 699 C C . ASN A 1 80 ? 2.235 12.918 -2.766 1.00 95.69 80 ASN A C 1
ATOM 701 O O . ASN A 1 80 ? 1.294 13.059 -1.984 1.00 95.69 80 ASN A O 1
ATOM 705 N N . PRO A 1 81 ? 2.633 13.945 -3.548 1.00 96.62 81 PRO A N 1
ATOM 706 C CA . PRO A 1 81 ? 2.023 15.276 -3.460 1.00 96.62 81 PRO A CA 1
ATOM 707 C C . PRO A 1 81 ? 0.523 15.304 -3.782 1.00 96.62 81 PRO A C 1
ATOM 709 O O . PRO A 1 81 ? -0.170 16.231 -3.374 1.00 96.62 81 PRO A O 1
ATOM 712 N N . LYS A 1 82 ? 0.019 14.312 -4.529 1.00 96.75 82 LYS A N 1
ATOM 713 C CA . LYS A 1 82 ? -1.382 14.244 -4.962 1.00 96.75 82 LYS A CA 1
ATOM 714 C C . LYS A 1 82 ? -2.265 13.518 -3.954 1.00 96.75 82 LYS A C 1
ATOM 716 O O . LYS A 1 82 ? -3.380 13.957 -3.692 1.00 96.75 82 LYS A O 1
ATOM 721 N N . PHE A 1 83 ? -1.789 12.396 -3.417 1.00 98.25 83 PHE A N 1
ATOM 722 C CA . PHE A 1 83 ? -2.636 11.457 -2.680 1.00 98.25 83 PHE A CA 1
ATOM 723 C C . PHE A 1 83 ? -2.332 11.368 -1.184 1.00 98.25 83 PHE A C 1
ATOM 725 O O . PHE A 1 83 ? -3.163 10.841 -0.449 1.00 98.25 83 PHE A O 1
ATOM 732 N N . ALA A 1 84 ? -1.236 11.952 -0.684 1.00 96.75 84 ALA A N 1
ATOM 733 C CA . ALA A 1 84 ? -0.887 11.955 0.748 1.00 96.75 84 ALA A CA 1
ATOM 734 C C . ALA A 1 84 ? -1.786 12.837 1.642 1.00 96.75 84 ALA A C 1
ATOM 736 O O . ALA A 1 84 ? -1.423 13.183 2.765 1.00 96.75 84 ALA A O 1
ATOM 737 N N . VAL A 1 85 ? -2.964 13.196 1.139 1.00 97.00 85 VAL A N 1
ATOM 738 C CA . VAL A 1 85 ? -4.082 13.797 1.876 1.00 97.00 85 VAL A CA 1
ATOM 739 C C . VAL A 1 85 ? -5.209 12.787 2.135 1.00 97.00 85 VAL A C 1
ATOM 741 O O . VAL A 1 85 ? -6.133 13.079 2.885 1.00 97.00 85 VAL A O 1
ATOM 744 N N . SER A 1 86 ? -5.145 11.606 1.512 1.00 98.56 86 SER A N 1
ATOM 745 C CA . SER A 1 86 ? -6.105 10.515 1.669 1.00 98.56 86 SER A CA 1
ATOM 746 C C . SER A 1 86 ? -5.625 9.527 2.724 1.00 98.56 86 SER A C 1
ATOM 748 O O . SER A 1 86 ? -4.510 9.007 2.633 1.00 98.56 86 SER A O 1
ATOM 750 N N . ALA A 1 87 ? -6.491 9.214 3.690 1.00 98.50 87 ALA A N 1
ATOM 751 C CA . ALA A 1 87 ? -6.191 8.225 4.718 1.00 98.50 87 ALA A CA 1
ATOM 752 C C . ALA A 1 87 ? -5.934 6.830 4.119 1.00 98.50 87 ALA A C 1
ATOM 754 O O . ALA A 1 87 ? -5.013 6.149 4.557 1.00 98.50 87 ALA A O 1
ATOM 755 N N . GLU A 1 88 ? -6.669 6.437 3.068 1.00 98.38 88 GLU A N 1
ATOM 756 C CA . GLU A 1 88 ? -6.483 5.146 2.380 1.00 98.38 88 GLU A CA 1
ATOM 757 C C . GLU A 1 88 ? -5.097 5.048 1.720 1.00 98.38 88 GLU A C 1
ATOM 759 O O . GLU A 1 88 ? -4.409 4.038 1.872 1.00 98.38 88 GLU A O 1
ATOM 764 N N . TYR A 1 89 ? -4.647 6.107 1.037 1.00 98.62 89 TYR A N 1
ATOM 765 C CA . TYR A 1 89 ? -3.312 6.134 0.428 1.00 98.62 89 TYR A CA 1
ATOM 766 C C . TYR A 1 89 ? -2.211 6.060 1.485 1.00 98.62 89 TYR A C 1
ATOM 768 O O . TYR A 1 89 ? -1.308 5.230 1.381 1.00 98.62 89 TYR A O 1
ATOM 776 N N . LEU A 1 90 ? -2.308 6.905 2.515 1.00 98.62 90 LEU A N 1
ATOM 777 C CA . LEU A 1 90 ? -1.347 6.943 3.614 1.00 98.62 90 LEU A CA 1
ATOM 778 C C . LEU A 1 90 ? -1.262 5.583 4.319 1.00 98.62 90 LEU A C 1
ATOM 780 O O . LEU A 1 90 ? -0.164 5.080 4.543 1.00 98.62 90 LEU A O 1
ATOM 784 N N . PHE A 1 91 ? -2.404 4.951 4.587 1.00 98.62 91 PHE A N 1
ATOM 785 C CA . PHE A 1 91 ? -2.474 3.631 5.202 1.00 98.62 91 PHE A CA 1
ATOM 786 C C . PHE A 1 91 ? -1.759 2.559 4.369 1.00 98.62 91 PHE A C 1
ATOM 788 O O . PHE A 1 91 ? -0.820 1.924 4.857 1.00 98.62 91 PHE A O 1
ATOM 795 N N . PHE A 1 92 ? -2.162 2.366 3.107 1.00 98.44 92 PHE A N 1
ATOM 796 C CA . PHE A 1 92 ? -1.603 1.292 2.283 1.00 98.44 92 PHE A CA 1
ATOM 797 C C . PHE A 1 92 ? -0.138 1.537 1.946 1.00 98.44 92 PHE A C 1
ATOM 799 O O . PHE A 1 92 ? 0.682 0.630 2.091 1.00 98.44 92 PHE A O 1
ATOM 806 N N . VAL A 1 93 ? 0.220 2.747 1.516 1.00 97.88 93 VAL A N 1
ATOM 807 C CA . VAL A 1 93 ? 1.611 3.043 1.160 1.00 97.88 93 VAL A CA 1
ATOM 808 C C . VAL A 1 93 ? 2.487 2.998 2.404 1.00 97.88 93 VAL A C 1
ATOM 810 O O . VAL A 1 93 ? 3.523 2.346 2.376 1.00 97.88 93 VAL A O 1
ATOM 813 N N . GLY A 1 94 ? 2.034 3.555 3.529 1.00 97.06 94 GLY A N 1
ATOM 814 C CA . GLY A 1 94 ? 2.755 3.467 4.796 1.00 97.06 94 GLY A CA 1
ATOM 815 C C . GLY A 1 94 ? 3.018 2.023 5.228 1.00 97.06 94 GLY A C 1
ATOM 816 O O . GLY A 1 94 ? 4.085 1.738 5.753 1.00 97.06 94 GLY A O 1
ATOM 817 N N . LYS A 1 95 ? 2.082 1.087 4.994 1.00 95.06 95 LYS A N 1
ATOM 818 C CA . LYS A 1 95 ? 2.278 -0.335 5.336 1.00 95.06 95 LYS A CA 1
ATOM 819 C C . LYS A 1 95 ? 3.374 -0.958 4.483 1.00 95.06 95 LYS A C 1
ATOM 821 O O . LYS A 1 95 ? 4.105 -1.808 4.983 1.00 95.06 95 LYS A O 1
ATOM 826 N N . ARG A 1 96 ? 3.485 -0.533 3.222 1.00 94.00 96 ARG A N 1
ATOM 827 C CA . ARG A 1 96 ? 4.507 -1.026 2.300 1.00 94.00 96 ARG A CA 1
ATOM 828 C C . ARG A 1 96 ? 5.877 -0.427 2.583 1.00 94.00 96 ARG A C 1
ATOM 830 O O . ARG A 1 96 ? 6.848 -1.156 2.509 1.00 94.00 96 ARG A O 1
ATOM 837 N N . LEU A 1 97 ? 5.947 0.845 2.984 1.00 94.81 97 LEU A N 1
ATOM 838 C CA . LEU A 1 97 ? 7.206 1.522 3.315 1.00 94.81 97 LEU A CA 1
ATOM 839 C C . LEU A 1 97 ? 7.963 0.892 4.496 1.00 94.81 97 LEU A C 1
ATOM 841 O O . LEU A 1 97 ? 9.141 1.165 4.644 1.00 94.81 97 LEU A O 1
ATOM 845 N N . PHE A 1 98 ? 7.330 0.071 5.339 1.00 90.56 98 PHE A N 1
ATOM 846 C CA . PHE A 1 98 ? 8.055 -0.699 6.363 1.00 90.56 98 PHE A CA 1
ATOM 847 C C . PHE A 1 98 ? 8.874 -1.861 5.792 1.00 90.56 98 PHE A C 1
ATOM 849 O O . PHE A 1 98 ? 9.659 -2.467 6.516 1.00 90.56 98 PHE A O 1
ATOM 856 N N . ILE A 1 99 ? 8.667 -2.191 4.520 1.00 86.62 99 ILE A N 1
ATOM 857 C CA . ILE A 1 99 ? 9.375 -3.247 3.815 1.00 86.62 99 ILE A CA 1
ATOM 858 C C . ILE A 1 99 ? 10.296 -2.554 2.816 1.00 86.62 99 ILE A C 1
ATOM 860 O O . ILE A 1 99 ? 9.812 -1.866 1.925 1.00 86.62 99 ILE A O 1
ATOM 864 N N . ALA A 1 100 ? 11.608 -2.717 2.986 1.00 82.56 100 ALA A N 1
ATOM 865 C CA . ALA A 1 100 ? 12.627 -2.251 2.043 1.00 82.56 100 ALA A CA 1
ATOM 866 C C . ALA A 1 100 ? 12.436 -0.790 1.569 1.00 82.56 100 ALA A C 1
ATOM 868 O O . ALA A 1 100 ? 12.398 -0.488 0.370 1.00 82.56 100 ALA A O 1
ATOM 869 N N . GLU A 1 101 ? 12.339 0.142 2.520 1.00 87.44 101 GLU A N 1
ATOM 870 C CA . GLU A 1 101 ? 12.080 1.569 2.294 1.00 87.44 101 GLU A CA 1
ATOM 871 C C . GLU A 1 101 ? 13.070 2.234 1.321 1.00 87.44 101 GLU A C 1
ATOM 873 O O . GLU A 1 101 ? 12.721 3.194 0.624 1.00 87.44 101 GLU A O 1
ATOM 878 N N . TRP A 1 102 ? 14.291 1.700 1.217 1.00 89.31 102 TRP A N 1
ATOM 879 C CA . TRP A 1 102 ? 15.331 2.189 0.312 1.00 89.31 102 TRP A CA 1
ATOM 880 C C . TRP A 1 102 ? 14.907 2.143 -1.164 1.00 89.31 102 TRP A C 1
ATOM 882 O O . TRP A 1 102 ? 15.309 3.015 -1.948 1.00 89.31 102 TRP A O 1
ATOM 892 N N . PHE A 1 103 ? 14.039 1.200 -1.560 1.00 91.00 103 PHE A N 1
ATOM 893 C CA . PHE A 1 103 ? 13.503 1.142 -2.925 1.00 91.00 103 PHE A CA 1
ATOM 894 C C . PHE A 1 103 ? 12.603 2.342 -3.243 1.00 91.00 103 PHE A C 1
ATOM 896 O O . PHE A 1 103 ? 12.564 2.810 -4.381 1.00 91.00 103 PHE A O 1
ATOM 903 N N . PHE A 1 104 ? 11.961 2.925 -2.230 1.00 91.38 104 PHE A N 1
ATOM 904 C CA . PHE A 1 104 ? 11.195 4.166 -2.358 1.00 91.38 104 PHE A CA 1
ATOM 905 C C . PHE A 1 104 ? 12.072 5.426 -2.283 1.00 91.38 104 PHE A C 1
ATOM 907 O O . PHE A 1 104 ? 11.567 6.536 -2.447 1.00 91.38 104 PHE A O 1
ATOM 914 N N . GLY A 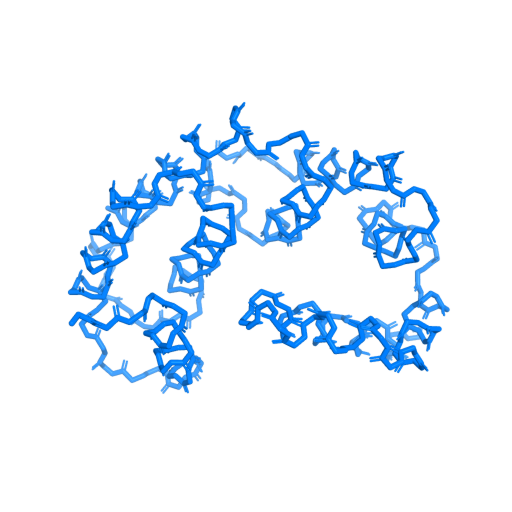1 105 ? 13.387 5.279 -2.081 1.00 89.69 105 GLY A N 1
ATOM 915 C CA . GLY A 1 105 ? 14.322 6.396 -1.919 1.00 89.69 105 GLY A CA 1
ATOM 916 C C . GLY A 1 105 ? 14.306 7.028 -0.532 1.00 89.69 105 GLY A C 1
ATOM 917 O O . GLY A 1 105 ? 14.665 8.197 -0.400 1.00 89.69 105 GLY A O 1
ATOM 918 N N . LEU A 1 106 ? 13.869 6.280 0.479 1.00 92.00 106 LEU A N 1
ATOM 919 C CA . LEU A 1 106 ? 13.883 6.707 1.873 1.00 92.00 106 LEU A CA 1
ATOM 920 C C . LEU A 1 106 ? 15.131 6.169 2.581 1.00 92.00 106 LEU A C 1
ATOM 922 O O . LEU A 1 106 ? 15.676 5.141 2.188 1.00 92.00 106 LEU A O 1
ATOM 926 N N . ASN A 1 107 ? 15.572 6.876 3.621 1.00 90.75 107 ASN A N 1
ATOM 927 C CA . ASN A 1 107 ? 16.739 6.483 4.420 1.00 90.75 107 ASN A CA 1
ATOM 928 C C . ASN A 1 107 ? 16.374 5.592 5.614 1.00 90.75 107 ASN A C 1
ATOM 930 O O . ASN A 1 107 ? 17.241 4.908 6.147 1.00 90.75 107 ASN A O 1
ATOM 934 N N . ASP A 1 108 ? 15.125 5.675 6.070 1.00 92.62 108 ASP A N 1
ATOM 935 C CA . ASP A 1 108 ? 14.602 4.963 7.228 1.00 92.62 108 ASP A CA 1
ATOM 936 C C . ASP A 1 108 ? 13.064 4.881 7.162 1.00 92.62 108 ASP A C 1
ATOM 938 O O . ASP A 1 108 ? 12.411 5.444 6.272 1.00 92.62 108 ASP A O 1
ATOM 942 N N . THR A 1 109 ? 12.471 4.182 8.129 1.00 93.50 109 THR A N 1
ATOM 943 C CA . THR A 1 109 ? 11.027 3.930 8.208 1.00 93.50 109 THR A CA 1
ATOM 944 C C . THR A 1 109 ? 10.231 5.058 8.878 1.00 93.50 109 THR A C 1
ATOM 946 O O . THR A 1 109 ? 9.014 4.935 9.042 1.00 93.50 109 THR A O 1
ATOM 949 N N . THR A 1 110 ? 10.844 6.201 9.215 1.00 96.25 110 THR A N 1
ATOM 950 C CA . THR A 1 110 ? 10.155 7.337 9.865 1.00 96.25 110 THR A CA 1
ATOM 951 C C . THR A 1 110 ? 8.968 7.807 9.033 1.00 96.25 110 THR A C 1
ATOM 953 O O . THR A 1 110 ? 7.884 8.063 9.561 1.00 96.25 110 THR A O 1
ATOM 956 N N . GLN A 1 111 ? 9.129 7.871 7.708 1.00 95.31 111 GLN A N 1
ATOM 957 C CA . GLN A 1 111 ? 8.047 8.288 6.819 1.00 95.31 111 GLN A CA 1
ATOM 958 C C . GLN A 1 111 ? 6.862 7.310 6.844 1.00 95.31 111 GLN A C 1
ATOM 960 O O . GLN A 1 111 ? 5.715 7.753 6.735 1.00 95.31 111 GLN A O 1
ATOM 965 N N . ALA A 1 112 ? 7.131 6.013 7.023 1.00 96.50 112 ALA A N 1
ATOM 966 C CA . ALA A 1 112 ? 6.112 4.977 7.156 1.00 96.50 112 ALA A CA 1
ATOM 967 C C . ALA A 1 112 ? 5.278 5.189 8.429 1.00 96.50 112 ALA A C 1
ATOM 969 O O . ALA A 1 112 ? 4.047 5.185 8.361 1.00 96.50 112 ALA A O 1
ATOM 970 N N . ILE A 1 113 ? 5.934 5.476 9.562 1.00 97.75 113 ILE A N 1
ATOM 971 C CA . ILE A 1 113 ? 5.269 5.805 10.835 1.00 97.75 113 ILE A CA 1
ATOM 972 C C . ILE A 1 113 ? 4.393 7.053 10.673 1.00 97.75 113 ILE A C 1
ATOM 974 O O . ILE A 1 113 ? 3.208 7.016 11.002 1.00 97.75 113 ILE A O 1
ATOM 978 N N . VAL A 1 114 ? 4.937 8.126 10.086 1.00 97.88 114 VAL A N 1
ATOM 979 C CA . VAL A 1 114 ? 4.199 9.379 9.833 1.00 97.88 114 VAL A CA 1
ATOM 980 C C . VAL A 1 114 ? 2.967 9.139 8.958 1.00 97.88 114 VAL A C 1
ATOM 982 O O . VAL A 1 114 ? 1.928 9.766 9.162 1.00 97.88 114 VAL A O 1
ATOM 985 N N . PHE A 1 115 ? 3.053 8.246 7.970 1.00 98.31 115 PHE A N 1
ATOM 986 C CA . PHE A 1 115 ? 1.904 7.908 7.132 1.00 98.31 115 PHE A CA 1
ATOM 987 C C . PHE A 1 115 ? 0.821 7.173 7.922 1.00 98.31 115 PHE A C 1
ATOM 989 O O . PHE A 1 115 ? -0.347 7.550 7.823 1.00 98.31 115 PHE A O 1
ATOM 996 N N . GLN A 1 116 ? 1.193 6.186 8.743 1.00 98.12 116 GLN A N 1
ATOM 997 C CA . GLN A 1 116 ? 0.224 5.473 9.580 1.00 98.12 116 GLN A CA 1
ATOM 998 C C . GLN A 1 116 ? -0.444 6.390 10.604 1.00 98.12 116 GLN A C 1
ATOM 1000 O O . GLN A 1 116 ? -1.665 6.356 10.762 1.00 98.12 116 GLN A O 1
ATOM 1005 N N . GLU A 1 117 ? 0.336 7.255 11.252 1.00 98.50 117 GLU A N 1
ATOM 1006 C CA . GLU A 1 117 ? -0.184 8.243 12.194 1.00 98.50 117 GLU A CA 1
ATOM 1007 C C . GLU A 1 117 ? -1.196 9.171 11.512 1.00 98.50 117 GLU A C 1
ATOM 1009 O O . GLU A 1 117 ? -2.321 9.333 11.987 1.00 98.50 117 GLU A O 1
ATOM 1014 N N . LYS A 1 118 ? -0.841 9.740 10.352 1.00 98.56 118 LYS A N 1
ATOM 1015 C CA . LYS A 1 118 ? -1.738 10.635 9.608 1.00 98.56 118 LYS A CA 1
ATOM 1016 C C . LYS A 1 118 ? -3.007 9.932 9.136 1.00 98.56 118 LYS A C 1
ATOM 1018 O O . LYS A 1 118 ? -4.078 10.525 9.235 1.00 98.56 118 LYS A O 1
ATOM 1023 N N . ALA A 1 119 ? -2.916 8.690 8.656 1.00 98.69 119 ALA A N 1
ATOM 1024 C CA . ALA A 1 119 ? -4.097 7.910 8.289 1.00 98.69 119 ALA A CA 1
ATOM 1025 C C . ALA A 1 119 ? -5.043 7.744 9.489 1.00 98.69 119 ALA A C 1
ATOM 1027 O O . ALA A 1 119 ? -6.248 7.973 9.367 1.00 98.69 119 ALA A O 1
ATOM 1028 N N . HIS A 1 120 ? -4.492 7.430 10.666 1.00 98.44 120 HIS A N 1
ATOM 1029 C CA . HIS A 1 120 ? -5.266 7.333 11.899 1.00 98.44 120 HIS A CA 1
ATOM 1030 C C . HIS A 1 120 ? -5.883 8.678 12.319 1.00 98.44 120 HIS A C 1
ATOM 1032 O O . HIS A 1 120 ? -7.053 8.710 12.685 1.00 98.44 120 HIS A O 1
ATOM 1038 N N . ILE A 1 121 ? -5.146 9.789 12.229 1.00 98.50 121 ILE A N 1
ATOM 1039 C CA . ILE A 1 121 ? -5.659 11.128 12.571 1.00 98.50 121 ILE A CA 1
ATOM 1040 C C . ILE A 1 121 ? -6.803 11.552 11.642 1.00 98.50 121 ILE A C 1
ATOM 1042 O O . ILE A 1 121 ? -7.769 12.160 12.104 1.00 98.50 121 ILE A O 1
ATOM 1046 N N . LEU A 1 122 ? -6.708 11.246 10.345 1.00 98.56 122 LEU A N 1
ATOM 1047 C CA . LEU A 1 122 ? -7.730 11.601 9.357 1.00 98.56 122 LEU A CA 1
ATOM 1048 C C . LEU A 1 122 ? -9.024 10.797 9.542 1.00 98.56 122 LEU A C 1
ATOM 1050 O O . LEU A 1 122 ? -10.114 11.348 9.396 1.00 98.56 122 LEU A O 1
ATOM 1054 N N . GLU A 1 123 ? -8.922 9.516 9.904 1.00 98.12 123 GLU A N 1
ATOM 1055 C CA . GLU A 1 123 ? -10.074 8.646 10.171 1.00 98.12 123 GLU A CA 1
ATOM 1056 C C . GLU A 1 123 ? -9.949 7.945 11.542 1.00 98.12 123 GLU A C 1
ATOM 1058 O O . GLU A 1 123 ? -9.775 6.724 11.624 1.00 98.12 123 GLU A O 1
ATOM 1063 N N . PRO A 1 124 ? -10.103 8.677 12.663 1.00 96.75 124 PRO A N 1
ATOM 1064 C CA . PRO A 1 124 ? -9.785 8.167 14.004 1.00 96.75 124 PRO A CA 1
ATOM 1065 C C . PRO A 1 124 ? -10.734 7.070 14.489 1.00 96.75 124 PRO A C 1
ATOM 1067 O O . PRO A 1 124 ? -10.406 6.308 15.399 1.00 96.75 124 PRO A O 1
ATOM 1070 N N . LYS A 1 125 ? -11.918 6.969 13.877 1.00 95.94 125 LYS A N 1
ATOM 1071 C CA . LYS A 1 125 ? -12.907 5.925 14.175 1.00 95.94 125 LYS A CA 1
ATOM 1072 C C . LYS A 1 125 ? -12.589 4.597 13.487 1.00 95.94 125 LYS A C 1
ATOM 1074 O O . LYS A 1 125 ? -13.175 3.579 13.856 1.00 95.94 125 LYS A O 1
ATOM 1079 N N . ARG A 1 126 ? -11.684 4.585 12.504 1.00 96.44 126 ARG A N 1
ATOM 1080 C CA . ARG A 1 126 ? -11.362 3.384 11.744 1.00 96.44 126 ARG A CA 1
ATOM 1081 C C . ARG A 1 126 ? -10.326 2.543 12.483 1.00 96.44 126 ARG A C 1
ATOM 1083 O O . ARG A 1 126 ? -9.137 2.865 12.510 1.00 96.44 126 ARG A O 1
ATOM 1090 N N . LYS A 1 127 ? -10.784 1.440 13.084 1.00 96.75 127 LYS A N 1
ATOM 1091 C CA . LYS A 1 127 ? -9.935 0.533 13.880 1.00 96.75 127 LYS A CA 1
ATOM 1092 C C . LYS A 1 127 ? -8.755 -0.014 13.080 1.00 96.75 127 LYS A C 1
ATOM 1094 O O . LYS A 1 127 ? -7.680 -0.165 13.647 1.00 96.75 127 LYS A O 1
ATOM 1099 N N . LEU A 1 128 ? -8.937 -0.240 11.778 1.00 97.88 128 LEU A N 1
ATOM 1100 C CA . LEU A 1 128 ? -7.881 -0.699 10.879 1.00 97.88 128 LEU A CA 1
ATOM 1101 C C . LEU A 1 128 ? -6.671 0.248 10.851 1.00 97.88 128 LEU A C 1
ATOM 1103 O O . LEU A 1 128 ? -5.533 -0.197 10.965 1.00 97.88 128 LEU A O 1
ATOM 1107 N N . TYR A 1 129 ? -6.897 1.560 10.767 1.00 98.38 129 TYR A N 1
ATOM 1108 C CA . TYR A 1 129 ? -5.795 2.527 10.739 1.00 98.38 129 TYR A CA 1
ATOM 1109 C C . TYR A 1 129 ? -5.155 2.687 12.116 1.00 98.38 129 TYR A C 1
ATOM 1111 O O . TYR A 1 129 ? -3.935 2.791 12.225 1.00 98.38 129 TYR A O 1
ATOM 1119 N N . LYS A 1 130 ? -5.964 2.616 13.181 1.00 98.25 130 LYS A N 1
ATOM 1120 C CA . LYS A 1 130 ? -5.456 2.574 14.556 1.00 98.25 130 LYS A CA 1
ATOM 1121 C C . LYS A 1 130 ? -4.537 1.367 14.778 1.00 98.25 130 LYS A C 1
ATOM 1123 O O . LYS A 1 130 ? -3.459 1.531 15.334 1.00 98.25 130 LYS A O 1
ATOM 1128 N N . TRP A 1 131 ? -4.945 0.181 14.322 1.00 98.12 131 TRP A N 1
ATOM 1129 C CA . TRP A 1 131 ? -4.143 -1.043 14.394 1.00 98.12 131 TRP A CA 1
ATOM 1130 C C . TRP A 1 131 ? -2.789 -0.869 13.706 1.00 98.12 131 TRP A C 1
ATOM 1132 O O . TRP A 1 131 ? -1.759 -1.143 14.317 1.00 98.12 131 TRP A O 1
ATOM 1142 N N . ALA A 1 132 ? -2.774 -0.359 12.472 1.00 97.50 132 ALA A N 1
ATOM 1143 C CA . ALA A 1 132 ? -1.527 -0.184 11.734 1.00 97.50 132 ALA A CA 1
ATOM 1144 C C . ALA A 1 132 ? -0.601 0.855 12.375 1.00 97.50 132 ALA A C 1
ATOM 1146 O O . ALA A 1 132 ? 0.610 0.639 12.422 1.00 97.50 132 ALA A O 1
ATOM 1147 N N . TYR A 1 133 ? -1.154 1.944 12.915 1.00 98.25 133 TYR A N 1
ATOM 1148 C CA . TYR A 1 133 ? -0.369 2.920 13.665 1.00 98.25 133 TYR A CA 1
ATO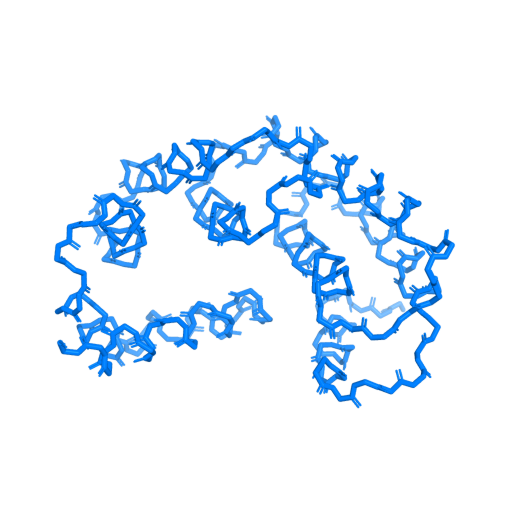M 1149 C C . TYR A 1 133 ? 0.200 2.328 14.957 1.00 98.25 133 TYR A C 1
ATOM 1151 O O . TYR A 1 133 ? 1.390 2.470 15.211 1.00 98.25 133 TYR A O 1
ATOM 1159 N N . TYR A 1 134 ? -0.607 1.614 15.744 1.00 97.69 134 TYR A N 1
ATOM 1160 C CA . TYR A 1 134 ? -0.153 1.005 16.999 1.00 97.69 134 TYR A CA 1
ATOM 1161 C C . TYR A 1 134 ? 0.928 -0.044 16.762 1.00 97.69 134 TYR A C 1
ATOM 1163 O O . TYR A 1 134 ? 1.933 -0.050 17.468 1.00 97.69 134 TYR A O 1
ATOM 1171 N N . MET A 1 135 ? 0.772 -0.857 15.717 1.00 95.50 135 MET A N 1
ATOM 1172 C CA . MET A 1 135 ? 1.819 -1.760 15.252 1.00 95.50 135 MET A CA 1
ATOM 1173 C C . MET A 1 135 ? 3.106 -1.002 14.902 1.00 95.50 135 MET A C 1
ATOM 1175 O O . MET A 1 135 ? 4.179 -1.400 15.345 1.00 95.50 135 MET A O 1
ATOM 1179 N N . ALA A 1 136 ? 3.008 0.102 14.155 1.00 95.06 136 ALA A N 1
ATOM 1180 C CA . ALA A 1 136 ? 4.161 0.897 13.731 1.00 95.06 136 ALA A CA 1
ATOM 1181 C C . ALA A 1 136 ? 4.972 1.493 14.895 1.00 95.06 136 ALA A C 1
ATOM 1183 O O . ALA A 1 136 ? 6.184 1.649 14.770 1.00 95.06 136 ALA A O 1
ATOM 1184 N N . ILE A 1 137 ? 4.325 1.819 16.017 1.00 96.12 137 ILE A N 1
ATOM 1185 C CA . ILE A 1 137 ? 4.976 2.419 17.196 1.00 96.12 137 ILE A CA 1
ATOM 1186 C C . ILE A 1 137 ? 5.195 1.429 18.350 1.00 96.12 137 ILE A C 1
ATOM 1188 O O . ILE A 1 137 ? 5.580 1.844 19.442 1.00 96.12 137 ILE A O 1
ATOM 1192 N N . GLY A 1 138 ? 4.924 0.137 18.143 1.00 93.44 138 GLY A N 1
ATOM 1193 C CA . GLY A 1 138 ? 5.106 -0.898 19.166 1.00 93.44 138 GLY A CA 1
ATOM 1194 C C . GLY A 1 138 ? 4.133 -0.814 20.351 1.00 93.44 138 GLY A C 1
ATOM 1195 O O . GLY A 1 138 ? 4.480 -1.228 21.454 1.00 93.44 138 GLY A O 1
ATOM 1196 N N . GLN A 1 139 ? 2.930 -0.269 20.150 1.00 94.81 139 GLN A N 1
ATOM 1197 C CA . GLN A 1 139 ? 1.834 -0.331 21.127 1.00 94.81 139 GLN A CA 1
ATOM 1198 C C . GLN A 1 139 ? 1.026 -1.628 20.982 1.00 94.81 139 GLN A C 1
ATOM 1200 O O . GLN A 1 139 ? 1.157 -2.336 19.995 1.00 94.81 139 GLN A O 1
ATOM 1205 N N . GLU A 1 140 ? 0.162 -1.950 21.946 1.00 93.44 140 GLU A N 1
ATOM 1206 C CA . GLU A 1 140 ? -0.676 -3.155 21.890 1.00 93.44 140 GLU A CA 1
ATOM 1207 C C . GLU A 1 140 ? -1.678 -3.093 20.718 1.00 93.44 140 GLU A C 1
ATOM 1209 O O . GLU A 1 140 ? -2.604 -2.279 20.714 1.00 93.44 140 GLU A O 1
ATOM 1214 N N . TYR A 1 141 ? -1.510 -3.961 19.716 1.00 95.19 141 TYR A N 1
ATOM 1215 C CA . TYR A 1 141 ? -2.315 -3.975 18.484 1.00 95.19 141 TYR A CA 1
ATOM 1216 C C . TYR A 1 141 ? -3.055 -5.302 18.249 1.00 95.19 141 TYR A C 1
ATOM 1218 O O . TYR A 1 141 ? -3.973 -5.364 17.431 1.00 95.19 141 TYR A O 1
ATOM 1226 N N . GLN A 1 142 ? -2.708 -6.367 18.971 1.00 95.00 142 GLN A N 1
ATOM 1227 C CA . GLN A 1 142 ? -3.204 -7.728 18.747 1.00 95.00 142 GLN A CA 1
ATOM 1228 C C . GLN A 1 142 ? -4.718 -7.842 18.977 1.00 95.00 142 GLN A C 1
ATOM 1230 O O . GLN A 1 142 ? -5.432 -8.475 18.198 1.00 95.00 142 GLN A O 1
ATOM 1235 N N . ASN A 1 143 ? -5.241 -7.174 20.011 1.00 94.62 143 ASN A N 1
ATOM 1236 C CA . ASN A 1 143 ? -6.680 -7.137 20.282 1.00 94.62 143 ASN A CA 1
ATOM 1237 C C . ASN A 1 143 ? -7.456 -6.391 19.183 1.00 94.62 143 ASN A C 1
ATOM 1239 O O . ASN A 1 143 ? -8.519 -6.849 18.765 1.00 94.62 143 ASN A O 1
ATOM 1243 N N . LEU A 1 144 ? -6.887 -5.310 18.631 1.00 96.25 144 LEU A N 1
ATOM 1244 C CA . LEU A 1 144 ? -7.479 -4.615 17.483 1.00 96.25 144 LEU A CA 1
ATOM 1245 C C . LEU A 1 144 ? -7.541 -5.529 16.255 1.00 96.25 144 LEU A C 1
ATOM 1247 O O . LEU A 1 144 ? -8.566 -5.546 15.579 1.00 96.25 144 LEU A O 1
ATOM 1251 N N . ALA A 1 145 ? -6.495 -6.322 15.994 1.00 97.06 145 ALA A N 1
ATOM 1252 C CA . ALA A 1 145 ? -6.486 -7.273 14.883 1.00 97.06 145 ALA A CA 1
ATOM 1253 C C . ALA A 1 145 ? -7.635 -8.292 14.995 1.00 97.06 145 ALA A C 1
ATOM 1255 O O . ALA A 1 145 ? -8.382 -8.482 14.037 1.00 97.06 145 ALA A O 1
ATOM 1256 N N . LYS A 1 146 ? -7.854 -8.868 16.187 1.00 95.88 146 LYS A N 1
ATOM 1257 C CA . LYS A 1 146 ? -8.974 -9.796 16.451 1.00 95.88 146 LYS A CA 1
ATOM 1258 C C . LYS A 1 146 ? -10.338 -9.141 16.224 1.00 95.88 146 LYS A C 1
ATOM 1260 O O . LYS A 1 146 ? -11.232 -9.753 15.644 1.00 95.88 146 LYS A O 1
ATOM 1265 N N . GLU A 1 147 ? -10.520 -7.898 16.664 1.00 96.19 147 GLU A N 1
ATOM 1266 C CA . GLU A 1 147 ? -11.769 -7.161 16.438 1.00 96.19 147 GLU A CA 1
ATOM 1267 C C . GLU A 1 147 ? -12.016 -6.871 14.952 1.00 96.19 147 GLU A C 1
ATOM 1269 O O . GLU A 1 147 ? -13.147 -6.996 14.483 1.00 96.19 147 GLU A O 1
ATOM 1274 N N . ILE A 1 148 ? -10.969 -6.499 14.209 1.00 97.50 148 ILE A N 1
ATOM 1275 C CA . ILE A 1 148 ? -11.046 -6.221 12.769 1.00 97.50 148 ILE A CA 1
ATOM 1276 C C . ILE A 1 148 ? -11.381 -7.496 11.994 1.00 97.50 148 ILE A C 1
ATOM 1278 O O . ILE A 1 148 ? -12.252 -7.460 11.128 1.00 97.50 148 ILE A O 1
ATOM 1282 N N . LEU A 1 149 ? -10.751 -8.628 12.327 1.00 97.00 149 LEU A N 1
ATOM 1283 C CA . LEU A 1 149 ? -10.999 -9.907 11.655 1.00 97.00 149 LEU A CA 1
ATOM 1284 C C . LEU A 1 149 ? -12.439 -10.417 11.834 1.00 97.00 149 LEU A C 1
ATOM 1286 O O . LEU A 1 149 ? -12.951 -11.131 10.976 1.00 97.00 149 LEU A O 1
ATOM 1290 N N . ASN A 1 150 ? -13.117 -9.997 12.905 1.00 95.44 150 ASN A N 1
ATOM 1291 C CA . ASN A 1 150 ? -14.535 -10.282 13.136 1.00 95.44 150 ASN A CA 1
ATOM 1292 C C . ASN A 1 150 ? -15.488 -9.281 12.451 1.00 95.44 150 ASN A C 1
ATOM 1294 O O . ASN A 1 150 ? -16.706 -9.466 12.491 1.00 95.44 150 ASN A O 1
ATOM 1298 N N . ASN A 1 151 ? -14.974 -8.223 11.815 1.00 95.88 151 ASN A N 1
ATOM 1299 C CA . ASN A 1 151 ? -15.778 -7.233 11.107 1.00 95.88 151 ASN A CA 1
ATOM 1300 C C . ASN A 1 151 ? -15.861 -7.552 9.606 1.00 95.88 151 ASN A C 1
ATOM 1302 O O . ASN A 1 151 ? -14.966 -7.229 8.826 1.00 95.88 151 ASN A O 1
ATOM 1306 N N . THR A 1 152 ? -16.990 -8.126 9.184 1.00 94.69 152 THR A N 1
ATOM 1307 C CA . THR A 1 152 ? -17.219 -8.513 7.780 1.00 94.69 152 THR A CA 1
ATOM 1308 C C . THR A 1 152 ? -17.111 -7.361 6.774 1.00 94.69 152 THR A C 1
ATOM 1310 O O . THR A 1 152 ? -16.693 -7.597 5.639 1.00 94.69 152 THR A O 1
ATOM 1313 N N . GLU A 1 153 ? -17.434 -6.124 7.164 1.00 96.12 153 GLU A N 1
ATOM 1314 C CA . GLU A 1 153 ? -17.343 -4.959 6.276 1.00 96.12 153 GLU A CA 1
ATOM 1315 C C . GLU A 1 153 ? -15.888 -4.563 6.018 1.00 96.12 153 GLU A C 1
ATOM 1317 O O . GLU A 1 153 ? -15.522 -4.303 4.874 1.00 96.12 153 GLU A O 1
ATOM 1322 N N . GLU A 1 154 ? -15.039 -4.586 7.049 1.00 95.50 154 GLU A N 1
ATOM 1323 C CA . GLU A 1 154 ? -13.604 -4.300 6.903 1.00 95.50 154 GLU A CA 1
ATOM 1324 C C . GLU A 1 154 ? -12.908 -5.388 6.079 1.00 95.50 154 GLU A C 1
ATOM 1326 O O . GLU A 1 154 ? -12.131 -5.079 5.176 1.00 95.50 154 GLU A O 1
ATOM 1331 N N . ILE A 1 155 ? -13.250 -6.662 6.311 1.00 97.38 155 ILE A N 1
ATOM 1332 C CA . ILE A 1 155 ? -12.742 -7.775 5.499 1.00 97.38 155 ILE A CA 1
ATOM 1333 C C . ILE A 1 155 ? -13.142 -7.609 4.032 1.00 97.38 155 ILE A C 1
ATOM 1335 O O . ILE A 1 155 ? -12.307 -7.762 3.140 1.00 97.38 155 ILE A O 1
ATOM 1339 N N . LYS A 1 156 ? -14.410 -7.281 3.762 1.00 97.62 156 LYS A N 1
ATOM 1340 C CA . LYS A 1 156 ? -14.884 -7.044 2.395 1.00 97.62 156 LYS A CA 1
ATOM 1341 C C . LYS A 1 156 ? -14.153 -5.865 1.754 1.00 97.62 156 LYS A C 1
ATOM 1343 O O . LYS A 1 156 ? -13.695 -5.986 0.621 1.00 97.62 156 LYS A O 1
ATOM 1348 N N . TRP A 1 157 ? -14.006 -4.759 2.481 1.00 97.38 157 TRP A N 1
ATOM 1349 C CA . TRP A 1 157 ? -13.310 -3.573 1.993 1.00 97.38 157 TRP A CA 1
ATOM 1350 C C . TRP A 1 157 ? -11.858 -3.876 1.616 1.00 97.38 157 TRP A C 1
ATOM 1352 O O . TRP A 1 157 ? -11.412 -3.436 0.557 1.00 97.38 157 TRP A O 1
ATOM 1362 N N . LEU A 1 158 ? -11.143 -4.654 2.438 1.00 97.94 158 LEU A N 1
ATOM 1363 C CA . LEU A 1 158 ? -9.777 -5.091 2.144 1.00 97.94 158 LEU A CA 1
ATOM 1364 C C . LEU A 1 158 ? -9.729 -5.935 0.868 1.00 97.94 158 LEU A C 1
ATOM 1366 O O . LEU A 1 158 ? -8.985 -5.598 -0.049 1.00 97.94 158 LEU A O 1
ATOM 1370 N N . LYS A 1 159 ? -10.588 -6.951 0.741 1.00 96.38 159 LYS A N 1
ATOM 1371 C CA . LYS A 1 159 ? -10.646 -7.803 -0.463 1.00 96.38 159 LYS A CA 1
ATOM 1372 C C . LYS A 1 159 ? -10.902 -7.010 -1.746 1.00 96.38 159 LYS A C 1
ATOM 1374 O O . LYS A 1 159 ? -10.300 -7.277 -2.782 1.00 96.38 159 LYS A O 1
ATOM 1379 N N . GLU A 1 160 ? -11.739 -5.975 -1.685 1.00 96.06 160 GLU A N 1
ATOM 1380 C CA . GLU A 1 160 ? -12.006 -5.093 -2.830 1.00 96.06 160 GLU A CA 1
ATOM 1381 C C . GLU A 1 160 ? -10.772 -4.298 -3.299 1.00 96.06 160 GLU A C 1
ATOM 1383 O O . GLU A 1 160 ? -10.746 -3.824 -4.438 1.00 96.06 160 GLU A O 1
ATOM 1388 N N . ARG A 1 161 ? -9.731 -4.156 -2.463 1.00 96.62 161 ARG A N 1
ATOM 1389 C CA . ARG A 1 161 ? -8.470 -3.498 -2.842 1.00 96.62 161 ARG A CA 1
ATOM 1390 C C . ARG A 1 161 ? -7.493 -4.434 -3.555 1.00 96.62 161 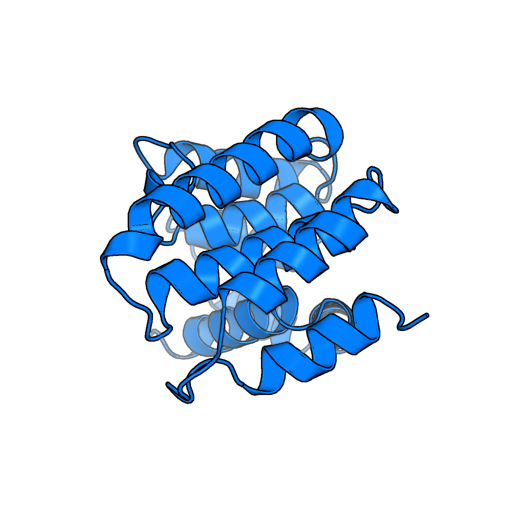ARG A C 1
ATOM 1392 O O . ARG A 1 161 ? -6.520 -3.931 -4.111 1.00 96.62 161 ARG A O 1
ATOM 1399 N N . GLY A 1 162 ? -7.784 -5.733 -3.659 1.00 95.75 162 GLY A N 1
ATOM 1400 C CA . GLY A 1 162 ? -6.909 -6.749 -4.264 1.00 95.75 162 GLY A CA 1
ATOM 1401 C C . GLY A 1 162 ? -5.627 -6.956 -3.482 1.00 95.75 162 GLY A C 1
ATOM 1402 O O . GLY A 1 162 ? -5.659 -6.895 -2.256 1.00 95.75 162 GLY A O 1
ATOM 1403 N N . PHE A 1 163 ? -4.503 -7.155 -4.175 1.00 95.88 163 PHE A N 1
ATOM 1404 C CA . PHE A 1 163 ? -3.238 -7.516 -3.531 1.00 95.88 163 PHE A CA 1
ATOM 1405 C C . PHE A 1 163 ? -2.818 -6.630 -2.335 1.00 95.88 163 PHE A C 1
ATOM 1407 O O . PHE A 1 163 ? -2.464 -7.190 -1.300 1.00 95.88 163 PHE A O 1
ATOM 1414 N N . PRO A 1 164 ? -2.933 -5.283 -2.365 1.00 97.25 164 PRO A N 1
ATOM 1415 C CA . PRO A 1 164 ? -2.685 -4.467 -1.172 1.00 97.25 164 PRO A CA 1
ATOM 1416 C C . PRO A 1 164 ? -3.550 -4.830 0.040 1.00 97.25 164 PRO A C 1
ATOM 1418 O O . PRO A 1 164 ? -3.089 -4.778 1.179 1.00 97.25 164 PRO A O 1
ATOM 1421 N N . GLY A 1 165 ? -4.814 -5.177 -0.199 1.00 97.69 165 GLY A N 1
ATOM 1422 C CA . GLY A 1 165 ? -5.748 -5.592 0.836 1.00 97.69 165 GLY A CA 1
ATOM 1423 C C . GLY A 1 165 ? -5.469 -6.994 1.364 1.00 97.69 165 GLY A C 1
ATOM 1424 O O . GLY A 1 165 ? -5.487 -7.179 2.577 1.00 97.69 165 GLY A O 1
ATOM 1425 N N . GLU A 1 166 ? -5.150 -7.945 0.483 1.00 96.19 166 GLU A N 1
ATOM 1426 C CA . GLU A 1 166 ? -4.741 -9.303 0.875 1.00 96.19 166 GLU A CA 1
ATOM 1427 C C . GLU A 1 166 ? -3.466 -9.272 1.729 1.00 96.19 166 GLU A C 1
ATOM 1429 O O . GLU A 1 166 ? -3.438 -9.852 2.811 1.00 96.19 166 GLU A O 1
ATOM 1434 N N . TYR A 1 167 ? -2.472 -8.465 1.343 1.00 95.44 167 TYR A N 1
ATOM 1435 C CA . TYR A 1 167 ? -1.268 -8.244 2.150 1.00 95.44 167 TYR A CA 1
ATOM 1436 C C . TYR A 1 167 ? -1.597 -7.744 3.568 1.00 95.44 167 TYR A C 1
ATOM 1438 O O . TYR A 1 167 ? -1.026 -8.191 4.561 1.00 95.44 167 TYR A O 1
ATOM 1446 N N . VAL A 1 168 ? -2.541 -6.808 3.700 1.00 97.31 168 VAL A N 1
ATOM 1447 C CA . VAL A 1 168 ? -2.985 -6.324 5.017 1.00 97.31 168 VAL A CA 1
ATOM 1448 C C . VAL A 1 168 ? -3.737 -7.408 5.795 1.00 97.31 168 VAL A C 1
ATOM 1450 O O . VAL A 1 168 ? -3.565 -7.494 7.011 1.00 97.31 168 VAL A O 1
ATOM 1453 N N . LEU A 1 169 ? -4.556 -8.227 5.129 1.00 97.50 169 LEU A N 1
ATOM 1454 C CA . LEU A 1 169 ? -5.259 -9.346 5.758 1.00 97.50 169 LEU A CA 1
ATOM 1455 C C . LEU A 1 169 ? -4.280 -10.364 6.339 1.00 97.50 169 LEU A C 1
ATOM 1457 O O . LEU A 1 169 ? -4.427 -10.736 7.501 1.00 97.50 169 LEU A O 1
ATOM 1461 N N . GLU A 1 170 ? -3.251 -10.752 5.588 1.00 95.31 170 GLU A N 1
ATOM 1462 C CA . GLU A 1 170 ? -2.184 -11.633 6.078 1.00 95.31 170 GLU A CA 1
ATOM 1463 C C . GLU A 1 170 ? -1.525 -11.059 7.339 1.00 95.31 170 GLU A C 1
ATOM 1465 O O . GLU A 1 170 ? -1.415 -11.735 8.358 1.00 95.31 170 GLU A O 1
ATOM 1470 N N . GLN A 1 171 ? -1.182 -9.769 7.323 1.00 95.44 171 GLN A N 1
ATOM 1471 C CA . GLN A 1 171 ? -0.593 -9.083 8.477 1.00 95.44 171 GLN A CA 1
ATOM 1472 C C . GLN A 1 171 ? -1.536 -9.047 9.692 1.00 95.44 171 GLN A C 1
ATOM 1474 O O . GLN A 1 171 ? -1.077 -9.149 10.835 1.00 95.44 171 GLN A O 1
ATOM 1479 N N . LEU A 1 172 ? -2.847 -8.900 9.475 1.00 96.88 172 LEU A N 1
ATOM 1480 C CA . LEU A 1 172 ? -3.853 -8.982 10.537 1.00 96.88 172 LEU A CA 1
ATOM 1481 C C . LEU A 1 172 ? -3.910 -10.387 11.141 1.00 96.88 172 LEU A C 1
ATOM 1483 O O . LEU A 1 172 ? -3.934 -10.496 12.364 1.00 96.88 172 LEU A O 1
ATOM 1487 N N . TYR A 1 173 ? -3.888 -11.443 10.323 1.00 95.94 173 TYR A N 1
ATOM 1488 C CA . TYR A 1 173 ? -3.851 -12.824 10.814 1.00 95.94 173 TYR A CA 1
ATOM 1489 C C . TYR A 1 173 ? -2.594 -13.083 11.648 1.00 95.94 173 TYR A C 1
ATOM 1491 O O . TYR A 1 173 ? -2.717 -13.450 12.818 1.00 95.94 173 TYR A O 1
ATOM 1499 N N . THR A 1 174 ? -1.410 -12.750 11.127 1.00 93.88 174 THR A N 1
ATOM 1500 C CA . THR A 1 174 ? -0.135 -12.892 11.852 1.00 93.88 174 THR A CA 1
ATOM 1501 C C . THR A 1 174 ? -0.131 -12.115 13.172 1.00 93.88 174 THR A C 1
ATOM 1503 O O . THR A 1 174 ? 0.354 -12.606 14.189 1.00 93.88 174 THR A O 1
ATOM 1506 N N . SER A 1 175 ? -0.749 -10.927 13.208 1.00 92.81 175 SER A N 1
ATOM 1507 C CA . SER A 1 175 ? -0.886 -10.132 14.440 1.00 92.81 175 SER A CA 1
ATOM 1508 C C . SER A 1 175 ? -1.653 -10.846 15.553 1.00 92.81 175 SER A C 1
ATOM 1510 O O . SER A 1 175 ? -1.531 -10.461 16.712 1.00 92.81 175 SER A O 1
ATOM 1512 N N . THR A 1 176 ? -2.487 -11.836 15.227 1.00 89.88 176 THR A N 1
ATOM 1513 C CA . THR A 1 176 ? -3.248 -12.597 16.229 1.00 89.88 176 THR A CA 1
ATOM 1514 C C . THR A 1 176 ? -2.520 -13.832 16.748 1.00 89.88 176 THR A C 1
ATOM 1516 O O . THR A 1 176 ? -2.923 -14.363 17.783 1.00 89.88 176 THR A O 1
ATOM 1519 N N . GLU A 1 177 ? -1.466 -14.265 16.056 1.00 82.75 177 GLU A N 1
ATOM 1520 C CA . GLU A 1 177 ? -0.703 -15.480 16.362 1.00 82.75 177 GLU A CA 1
ATOM 1521 C C . GLU A 1 177 ? 0.526 -15.205 17.242 1.00 82.75 177 GLU A C 1
ATOM 1523 O O . GLU A 1 177 ? 1.014 -16.105 17.926 1.00 82.75 177 GLU A O 1
ATOM 1528 N N . ILE A 1 178 ? 1.009 -13.960 17.261 1.00 63.47 178 ILE A N 1
ATOM 1529 C CA . ILE A 1 178 ? 2.146 -13.530 18.082 1.00 63.47 178 ILE A CA 1
ATOM 1530 C C . ILE A 1 178 ? 1.647 -13.230 19.507 1.00 63.47 178 ILE A C 1
ATOM 1532 O O . ILE A 1 178 ? 1.028 -12.188 19.741 1.00 63.47 178 ILE A O 1
ATOM 1536 N N . ASN A 1 179 ? 1.907 -14.159 20.437 1.00 50.09 179 ASN A N 1
ATOM 1537 C CA . ASN A 1 179 ? 1.697 -14.003 21.886 1.00 50.09 179 ASN A CA 1
ATOM 1538 C C . ASN A 1 179 ? 2.952 -13.483 22.586 1.00 50.09 179 ASN A C 1
ATOM 1540 O O . ASN A 1 179 ? 4.032 -14.071 22.351 1.00 50.09 179 ASN A O 1
#

Sequence (179 aa):
MMNWRDWFSEIEKDFGFHKPISWTEKISTVEEFLERYPNDMQLRIRALYFLHNILVEEEYPIQSTEPMSYLLRKWFTEANPKFAVSAEYLFFVGKRLFIAEWFFGLNDTTQAIVFQEKAHILEPKRKLYKWAYYMAIGQEYQNLAKEILNNTEEIKWLKERGFPGEYVLEQLYTSTEIN

pLDDT: mean 93.57, std 7.21, range [50.09, 98.69]